Protein AF-W4LZH6-F1 (afdb_monomer_lite)

Foldseek 3Di:
DLQPDFCPQQDPCNRPPRQHCHDPCNLVSQEPDADPFHRVAGCADALCLPRHVVLCLLVVHPPDDDGRPPPPDDRDDPVSSVVVSVCRNNGVDDD

Organism: NCBI:txid1429439

Secondary structure (DSSP, 8-state):
-TTSSS-GGG-STT-GGG---SSGGGTTTTBTPBPSS-TTSBSB-TT-GGG-HHHHHHHT-TT-SS-PSSTTSPPPPHHHHHHHHHHHHTTT---

pLDDT: mean 86.5, std 11.58, range [51.56, 97.94]

Structure (mmCIF, N/CA/C/O backbone):
data_AF-W4LZH6-F1
#
_entry.id   AF-W4LZH6-F1
#
loop_
_atom_site.group_PDB
_atom_site.id
_atom_site.type_symbol
_atom_site.label_atom_id
_atom_site.label_alt_id
_atom_site.label_comp_id
_atom_site.label_asym_id
_atom_site.label_entity_id
_atom_site.label_seq_id
_atom_site.pdbx_PDB_ins_code
_atom_site.Cartn_x
_atom_site.Cartn_y
_atom_site.Cartn_z
_atom_site.occupancy
_atom_site.B_iso_or_equiv
_atom_site.auth_seq_id
_atom_site.auth_comp_id
_atom_site.auth_asym_id
_atom_site.auth_atom_id
_atom_site.pdbx_PDB_model_num
ATOM 1 N N . MET A 1 1 ? -8.936 4.471 -10.429 1.00 51.56 1 MET A N 1
ATOM 2 C CA . MET A 1 1 ? -7.691 4.072 -9.746 1.00 51.56 1 MET A CA 1
ATOM 3 C C . MET A 1 1 ? -7.997 4.019 -8.247 1.00 51.56 1 MET A C 1
ATOM 5 O O . MET A 1 1 ? -8.278 5.052 -7.660 1.00 51.56 1 MET A O 1
ATOM 9 N N . ILE A 1 2 ? -8.096 2.820 -7.662 1.00 60.12 2 ILE A N 1
ATOM 10 C CA . ILE A 1 2 ? -8.629 2.577 -6.298 1.00 60.12 2 ILE A CA 1
ATOM 11 C C . ILE A 1 2 ? -7.743 3.179 -5.178 1.00 60.12 2 ILE A C 1
ATOM 13 O O . ILE A 1 2 ? -8.192 3.331 -4.046 1.00 60.12 2 ILE A O 1
ATOM 17 N N . PHE A 1 3 ? -6.503 3.578 -5.487 1.00 61.28 3 PHE A N 1
ATOM 18 C CA . PHE A 1 3 ? -5.466 3.840 -4.480 1.00 61.28 3 PHE A CA 1
ATOM 19 C C . PHE A 1 3 ? -5.099 5.317 -4.228 1.00 61.28 3 PHE A C 1
ATOM 21 O O . PHE A 1 3 ? -4.267 5.581 -3.362 1.00 61.28 3 PHE A O 1
ATOM 28 N N . VAL A 1 4 ? -5.693 6.288 -4.932 1.00 52.66 4 VAL A N 1
ATOM 29 C CA . VAL A 1 4 ? -5.056 7.621 -5.068 1.00 52.66 4 VAL A CA 1
ATOM 30 C C . VAL A 1 4 ? -5.439 8.645 -3.989 1.00 52.66 4 VAL A C 1
ATOM 32 O O . VAL A 1 4 ? -4.645 9.534 -3.698 1.00 52.66 4 VAL A O 1
ATOM 35 N N . ASP A 1 5 ? -6.576 8.514 -3.304 1.00 56.06 5 ASP A N 1
ATOM 36 C CA . ASP A 1 5 ? -7.076 9.650 -2.503 1.00 56.06 5 ASP A CA 1
ATOM 37 C C . ASP A 1 5 ? -6.642 9.669 -1.023 1.00 56.06 5 ASP A C 1
ATOM 39 O O . ASP A 1 5 ? -6.861 10.663 -0.330 1.00 56.06 5 ASP A O 1
ATOM 43 N N . PHE A 1 6 ? -5.970 8.623 -0.519 1.00 60.41 6 PHE A N 1
ATOM 44 C CA . PHE A 1 6 ? -5.639 8.506 0.918 1.00 60.41 6 PHE A CA 1
ATOM 45 C C . PHE A 1 6 ? -4.160 8.206 1.224 1.00 60.41 6 PHE A C 1
ATOM 47 O O . PHE A 1 6 ? -3.776 8.134 2.392 1.00 60.41 6 PHE A O 1
ATOM 54 N N . CYS A 1 7 ? -3.313 8.042 0.200 1.00 66.56 7 CYS A N 1
ATOM 55 C CA . CYS A 1 7 ? -1.930 7.561 0.333 1.00 66.56 7 CYS A CA 1
ATOM 56 C C . CYS A 1 7 ? -0.867 8.610 -0.042 1.00 66.56 7 CYS A C 1
ATOM 58 O O . CYS A 1 7 ? 0.015 8.364 -0.859 1.00 66.56 7 CYS A O 1
ATOM 60 N N . THR A 1 8 ? -0.872 9.769 0.621 1.00 68.94 8 THR A N 1
ATOM 61 C CA . THR A 1 8 ? 0.126 10.837 0.378 1.00 68.94 8 THR A CA 1
ATOM 62 C C . THR A 1 8 ? 1.546 10.496 0.845 1.00 68.94 8 THR A C 1
ATOM 64 O O . THR A 1 8 ? 2.494 11.187 0.494 1.00 68.94 8 THR A O 1
ATOM 67 N N . CYS A 1 9 ? 1.733 9.436 1.641 1.00 80.12 9 CYS A N 1
ATOM 68 C CA . CYS A 1 9 ? 3.069 8.958 2.018 1.00 80.12 9 CYS A CA 1
ATOM 69 C C . CYS A 1 9 ? 3.744 8.137 0.914 1.00 80.12 9 CYS A C 1
ATOM 71 O O . CYS A 1 9 ? 4.963 7.998 0.936 1.00 80.12 9 CYS A O 1
ATOM 73 N N . HIS A 1 10 ? 2.969 7.593 -0.024 1.00 83.62 10 HIS A N 1
ATOM 74 C CA . HIS A 1 10 ? 3.446 6.734 -1.105 1.00 83.62 10 HIS A CA 1
ATOM 75 C C . HIS A 1 10 ? 3.517 7.488 -2.440 1.00 83.62 10 HIS A C 1
ATOM 77 O O . HIS A 1 10 ? 3.233 6.926 -3.491 1.00 83.62 10 HIS A O 1
ATOM 83 N N . SER A 1 11 ? 3.883 8.771 -2.389 1.00 78.19 11 SER A N 1
ATOM 84 C CA . SER A 1 11 ? 4.038 9.635 -3.562 1.00 78.19 11 SER A CA 1
ATOM 85 C C . SER A 1 11 ? 5.507 9.948 -3.844 1.00 78.19 11 SER A C 1
ATOM 87 O O . SER A 1 11 ? 6.242 10.349 -2.933 1.00 78.19 11 SER A O 1
ATOM 89 N N . GLY A 1 12 ? 5.921 9.841 -5.108 1.00 73.62 12 GLY A N 1
ATOM 90 C CA . GLY A 1 12 ? 7.263 10.214 -5.563 1.00 73.62 12 GLY A CA 1
ATOM 91 C C . GLY A 1 12 ? 8.420 9.311 -5.080 1.00 73.62 12 GLY A C 1
ATOM 92 O O . GLY A 1 12 ? 8.226 8.329 -4.368 1.00 73.62 12 GLY A O 1
ATOM 93 N N . PRO A 1 13 ? 9.677 9.635 -5.446 1.00 70.75 13 PRO A N 1
ATOM 94 C CA . PRO A 1 13 ? 10.835 8.738 -5.300 1.00 70.75 13 PRO A CA 1
ATOM 95 C C . PRO A 1 13 ? 11.286 8.477 -3.854 1.00 70.75 13 PRO A C 1
ATOM 97 O O . PRO A 1 13 ? 12.144 7.631 -3.621 1.00 70.75 13 PRO A O 1
ATOM 100 N N . SER A 1 14 ? 10.746 9.207 -2.877 1.00 76.38 14 SER A N 1
ATOM 101 C CA . SER A 1 14 ? 11.022 9.001 -1.448 1.00 76.38 14 SER A CA 1
ATOM 102 C C . SER A 1 14 ? 9.945 8.171 -0.747 1.00 76.38 14 SER A C 1
ATOM 104 O O . SER A 1 14 ? 9.937 8.105 0.483 1.00 76.38 14 SER A O 1
ATOM 106 N N . ALA A 1 15 ? 9.039 7.556 -1.510 1.00 81.56 15 ALA A N 1
ATOM 107 C CA . ALA A 1 15 ? 8.009 6.697 -0.963 1.00 81.56 15 ALA A CA 1
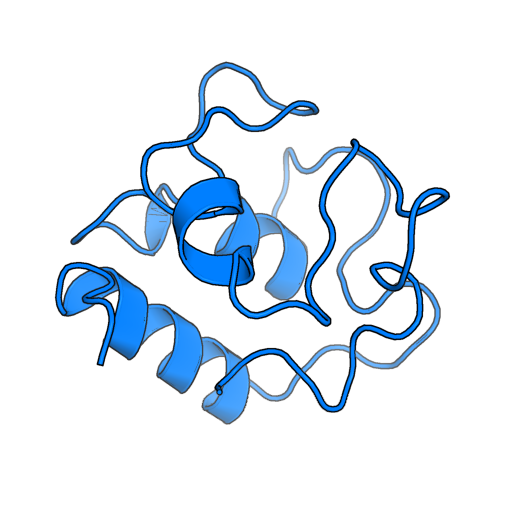ATOM 108 C C . ALA A 1 15 ? 8.622 5.521 -0.170 1.00 81.56 15 ALA A C 1
ATOM 110 O O . ALA A 1 15 ? 9.612 4.915 -0.602 1.00 81.56 15 ALA A O 1
ATOM 111 N N . PRO A 1 16 ? 8.055 5.184 1.001 1.00 78.25 16 PRO A N 1
ATOM 112 C CA . PRO A 1 16 ? 8.568 4.111 1.833 1.00 78.25 16 PRO A CA 1
ATOM 113 C C . PRO A 1 16 ? 8.483 2.764 1.113 1.00 78.25 16 PRO A C 1
ATOM 115 O O . PRO A 1 16 ? 7.571 2.515 0.325 1.00 78.25 16 PRO A O 1
ATOM 118 N N . GLU A 1 17 ? 9.450 1.891 1.408 1.00 81.94 17 GLU A N 1
ATOM 119 C CA . GLU A 1 17 ? 9.562 0.538 0.834 1.00 81.94 17 GLU A CA 1
ATOM 120 C C . GLU A 1 17 ? 9.649 0.508 -0.705 1.00 81.94 17 GLU A C 1
ATOM 122 O O . GLU A 1 17 ? 9.375 -0.514 -1.340 1.00 81.94 17 GLU A O 1
ATOM 127 N N . GLY A 1 18 ? 10.003 1.647 -1.313 1.00 72.12 18 GLY A N 1
ATOM 128 C CA . GLY A 1 18 ? 10.031 1.818 -2.761 1.00 72.12 18 GLY A CA 1
ATOM 129 C C . GLY A 1 18 ? 8.661 1.659 -3.418 1.00 72.12 18 GLY A C 1
ATOM 130 O O . GLY A 1 18 ? 8.618 1.392 -4.608 1.00 72.12 18 GLY A O 1
ATOM 131 N N . LEU A 1 19 ? 7.555 1.766 -2.673 1.00 77.12 19 LEU A N 1
ATOM 132 C CA . LEU A 1 19 ? 6.206 1.603 -3.211 1.00 77.12 19 LEU A CA 1
ATOM 133 C C . LEU A 1 19 ? 5.600 2.968 -3.527 1.00 77.12 19 LEU A C 1
ATOM 135 O O . LEU A 1 19 ? 5.198 3.689 -2.613 1.00 77.12 19 LEU A O 1
ATOM 139 N N . ILE A 1 20 ? 5.531 3.289 -4.815 1.00 78.75 20 ILE A N 1
ATOM 140 C CA . ILE A 1 20 ? 4.988 4.541 -5.333 1.00 78.75 20 ILE A CA 1
ATOM 141 C C . ILE A 1 20 ? 3.587 4.258 -5.891 1.00 78.75 20 ILE A C 1
ATOM 143 O O . ILE A 1 20 ? 3.445 3.458 -6.809 1.00 78.75 20 ILE A O 1
ATOM 147 N N . LEU A 1 21 ? 2.560 4.888 -5.319 1.00 76.12 21 LEU A N 1
ATOM 148 C CA . LEU A 1 21 ? 1.140 4.638 -5.616 1.00 76.12 21 LEU A CA 1
ATOM 149 C C . LEU A 1 21 ? 0.467 5.784 -6.396 1.00 76.12 21 LEU A C 1
ATOM 151 O O . LEU A 1 21 ? -0.748 5.771 -6.585 1.00 76.12 21 LEU A O 1
ATOM 155 N N . ASP A 1 22 ? 1.239 6.789 -6.817 1.00 71.12 22 ASP A N 1
ATOM 156 C CA . ASP A 1 22 ? 0.778 7.965 -7.568 1.00 71.12 22 ASP A CA 1
ATOM 157 C C . ASP A 1 22 ? 1.246 7.968 -9.033 1.00 71.12 22 ASP A C 1
ATOM 159 O O . ASP A 1 22 ? 1.304 9.017 -9.674 1.00 71.12 22 ASP A O 1
ATOM 163 N N . THR A 1 23 ? 1.589 6.795 -9.574 1.00 68.81 23 THR A N 1
ATOM 164 C CA . THR A 1 23 ? 2.082 6.644 -10.952 1.00 68.81 23 THR A CA 1
ATOM 165 C C . THR A 1 23 ? 1.282 5.613 -11.736 1.00 68.81 23 THR A C 1
ATOM 167 O O . THR A 1 23 ? 0.658 4.725 -11.153 1.00 68.81 23 THR A O 1
ATOM 170 N N . ASP A 1 24 ? 1.369 5.668 -13.065 1.00 69.62 24 ASP A N 1
ATOM 171 C CA . ASP A 1 24 ? 0.770 4.662 -13.953 1.00 69.62 24 ASP A CA 1
ATOM 172 C C . ASP A 1 24 ? 1.359 3.254 -13.726 1.00 69.62 24 ASP A C 1
ATOM 174 O O . ASP A 1 24 ? 0.699 2.261 -13.998 1.00 69.62 24 ASP A O 1
ATOM 178 N N . ALA A 1 25 ? 2.562 3.152 -13.147 1.00 73.81 25 ALA A N 1
ATOM 179 C CA . ALA A 1 25 ? 3.219 1.882 -12.823 1.00 73.81 25 ALA A CA 1
ATOM 180 C C . ALA A 1 25 ? 2.763 1.268 -11.484 1.00 73.81 25 ALA A C 1
ATOM 182 O O . ALA A 1 25 ? 3.312 0.260 -11.048 1.00 73.81 25 ALA A O 1
ATOM 183 N N . THR A 1 26 ? 1.778 1.863 -10.800 1.00 79.38 26 THR A N 1
ATOM 184 C CA . THR A 1 26 ? 1.317 1.402 -9.477 1.00 79.38 26 THR A CA 1
ATOM 185 C C . THR A 1 26 ? 0.899 -0.071 -9.483 1.00 79.38 26 THR A C 1
ATOM 187 O O . THR A 1 26 ? 1.153 -0.777 -8.508 1.00 79.38 26 THR A O 1
ATOM 190 N N . HIS A 1 27 ? 0.275 -0.534 -10.570 1.00 84.69 27 HIS A N 1
ATOM 191 C CA . HIS A 1 27 ? -0.146 -1.927 -10.721 1.00 84.69 27 HIS A CA 1
ATOM 192 C C . HIS A 1 27 ? 1.052 -2.886 -10.687 1.00 84.69 27 HIS A C 1
ATOM 194 O O . HIS A 1 27 ? 1.119 -3.722 -9.784 1.00 84.69 27 HIS A O 1
ATOM 200 N N . ASP A 1 28 ? 2.041 -2.670 -11.559 1.00 86.38 28 ASP A N 1
ATOM 201 C CA . ASP A 1 28 ? 3.270 -3.474 -11.644 1.00 86.38 28 ASP A CA 1
ATOM 202 C C . ASP A 1 28 ? 4.065 -3.492 -10.328 1.00 86.38 28 ASP A C 1
ATOM 204 O O . ASP A 1 28 ? 4.787 -4.439 -10.042 1.00 86.38 28 ASP A O 1
ATOM 208 N N . MET A 1 29 ? 3.955 -2.446 -9.502 1.00 86.56 29 MET A N 1
ATOM 209 C CA . MET A 1 29 ? 4.627 -2.393 -8.197 1.00 86.56 29 MET A CA 1
ATOM 210 C C . MET A 1 29 ? 3.869 -3.117 -7.077 1.00 86.56 29 MET A C 1
ATOM 212 O O . MET A 1 29 ? 4.416 -3.295 -5.981 1.00 86.56 29 MET A O 1
ATOM 216 N N . LEU A 1 30 ? 2.604 -3.469 -7.301 1.00 89.25 30 LEU A N 1
ATOM 217 C CA . LEU A 1 30 ? 1.720 -4.076 -6.310 1.00 89.25 30 LEU A CA 1
ATOM 218 C C . LEU A 1 30 ? 1.463 -5.552 -6.589 1.00 89.25 30 LEU A C 1
ATOM 220 O O . LEU A 1 30 ? 1.502 -6.357 -5.659 1.00 89.25 30 LEU A O 1
ATOM 224 N N . VAL A 1 31 ? 1.134 -5.889 -7.830 1.00 92.94 31 VAL A 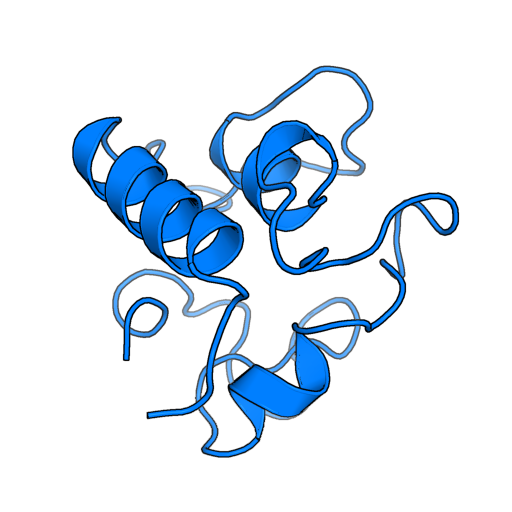N 1
ATOM 225 C CA . VAL A 1 31 ? 0.592 -7.198 -8.186 1.00 92.94 31 VAL A CA 1
ATOM 226 C C . VAL A 1 31 ? 1.718 -8.189 -8.435 1.00 92.94 31 VAL A C 1
ATOM 228 O O . VAL A 1 31 ? 2.657 -7.885 -9.157 1.00 92.94 31 VAL A O 1
ATOM 231 N N . ASP A 1 32 ? 1.641 -9.359 -7.795 1.00 94.88 32 ASP A N 1
ATOM 232 C CA . ASP A 1 32 ? 2.668 -10.414 -7.844 1.00 94.88 32 ASP A CA 1
ATOM 233 C C . ASP A 1 32 ? 4.065 -10.004 -7.337 1.00 94.88 32 ASP A C 1
ATOM 235 O O . ASP A 1 32 ? 5.023 -10.777 -7.409 1.00 94.88 32 ASP A O 1
ATOM 239 N N . GLU A 1 33 ? 4.178 -8.831 -6.712 1.00 94.12 33 GLU A N 1
ATOM 240 C CA . GLU A 1 33 ? 5.428 -8.334 -6.150 1.00 94.12 33 GLU A CA 1
ATOM 241 C C . GLU A 1 33 ? 5.588 -8.711 -4.668 1.00 94.12 33 GLU A C 1
ATOM 243 O O . GLU A 1 33 ? 4.662 -8.520 -3.866 1.00 94.12 33 GLU A O 1
ATOM 248 N N . PRO A 1 34 ? 6.771 -9.186 -4.234 1.00 95.31 34 PRO A N 1
ATOM 249 C CA . PRO A 1 34 ? 7.033 -9.471 -2.829 1.00 95.31 34 PRO A CA 1
ATOM 250 C C . PRO A 1 34 ? 6.870 -8.240 -1.926 1.00 95.31 34 PRO A C 1
ATOM 252 O O . PRO A 1 34 ? 7.283 -7.116 -2.242 1.00 95.31 34 PRO A O 1
ATOM 255 N N . SER A 1 35 ? 6.327 -8.448 -0.727 1.00 94.06 35 SER A N 1
ATOM 256 C CA . SER A 1 35 ? 6.390 -7.429 0.319 1.00 94.06 35 SER A CA 1
ATOM 257 C C . SER A 1 35 ? 7.835 -7.244 0.786 1.00 94.06 35 SER A C 1
ATOM 259 O O . SER A 1 35 ? 8.517 -8.201 1.152 1.00 94.06 35 SER A O 1
ATOM 261 N N . ALA A 1 36 ? 8.291 -5.990 0.844 1.00 92.38 36 ALA A N 1
ATOM 262 C CA . ALA A 1 36 ? 9.607 -5.655 1.393 1.00 92.38 36 ALA A CA 1
ATOM 263 C C . ALA A 1 36 ? 9.693 -5.914 2.910 1.00 92.38 36 ALA A C 1
ATOM 265 O O . ALA A 1 36 ? 10.777 -6.093 3.457 1.00 92.38 36 ALA A O 1
ATOM 266 N N . GLN A 1 37 ? 8.543 -5.935 3.591 1.00 93.31 37 GLN A N 1
ATOM 267 C CA . GLN A 1 37 ? 8.463 -6.033 5.046 1.00 93.31 37 GLN A CA 1
ATOM 268 C C . GLN A 1 37 ? 8.227 -7.462 5.536 1.00 93.31 37 GLN A C 1
ATOM 270 O O . GLN A 1 37 ? 8.763 -7.857 6.569 1.00 93.31 37 GLN A O 1
ATOM 275 N N . VAL A 1 38 ? 7.425 -8.235 4.802 1.00 94.44 38 VAL A N 1
ATOM 276 C CA . VAL A 1 38 ? 7.114 -9.634 5.113 1.00 94.44 38 VAL A CA 1
ATOM 277 C C . VAL A 1 38 ? 7.300 -10.442 3.836 1.00 94.44 38 VAL A C 1
ATOM 279 O O . VAL A 1 38 ? 6.357 -10.667 3.090 1.00 94.44 38 VAL A O 1
ATOM 282 N N . THR A 1 39 ? 8.531 -10.882 3.581 1.00 91.56 39 THR A N 1
ATOM 283 C CA . THR A 1 39 ? 8.945 -11.505 2.307 1.00 91.56 39 THR A CA 1
ATOM 284 C C . THR A 1 39 ? 8.241 -12.824 1.974 1.00 91.56 39 THR A C 1
ATOM 286 O O . THR A 1 39 ? 8.361 -13.314 0.856 1.00 91.56 39 THR A O 1
ATOM 289 N N . MET A 1 40 ? 7.509 -13.399 2.931 1.00 94.25 40 MET A N 1
ATOM 290 C CA . MET A 1 40 ? 6.667 -14.585 2.741 1.00 94.25 40 MET A CA 1
ATOM 291 C C . MET A 1 40 ? 5.301 -14.268 2.110 1.00 94.25 40 MET A C 1
ATOM 293 O O . MET A 1 40 ? 4.569 -15.199 1.788 1.00 94.25 40 MET A O 1
ATOM 297 N N . LEU A 1 41 ? 4.944 -12.988 1.972 1.00 96.12 41 LEU A N 1
ATOM 298 C CA . LEU A 1 41 ? 3.683 -12.523 1.396 1.00 96.12 41 LEU A CA 1
ATOM 299 C C . LEU A 1 41 ? 3.945 -11.640 0.174 1.00 96.12 41 LEU A C 1
ATOM 301 O O . LEU A 1 41 ? 4.921 -10.883 0.126 1.00 96.12 41 LEU A O 1
ATOM 305 N N . LEU A 1 42 ? 3.018 -11.681 -0.779 1.00 96.81 42 LEU A N 1
ATOM 306 C CA . LEU A 1 42 ? 2.952 -10.706 -1.863 1.00 96.81 42 LEU A CA 1
ATOM 307 C C . LEU A 1 42 ? 2.266 -9.427 -1.370 1.00 96.81 42 LEU A C 1
ATOM 309 O O . LEU A 1 42 ? 1.433 -9.456 -0.458 1.00 96.81 42 LEU A O 1
ATOM 313 N N . ARG A 1 43 ? 2.616 -8.284 -1.965 1.00 94.88 43 ARG A N 1
ATOM 314 C CA . ARG A 1 43 ? 1.924 -7.005 -1.735 1.00 94.88 43 ARG A CA 1
ATOM 315 C C . ARG A 1 43 ? 0.449 -7.162 -2.107 1.00 94.88 43 ARG A C 1
ATOM 317 O O . ARG A 1 43 ? -0.417 -6.903 -1.268 1.00 94.88 43 ARG A O 1
ATOM 324 N N . VAL A 1 44 ? 0.199 -7.670 -3.312 1.00 95.44 44 VAL A N 1
ATOM 325 C CA . VAL A 1 44 ? -1.089 -8.168 -3.795 1.00 95.44 44 VAL A CA 1
ATOM 326 C C . VAL A 1 44 ? -0.872 -9.547 -4.419 1.00 95.44 44 VAL A C 1
ATOM 328 O O . VAL A 1 44 ? -0.108 -9.681 -5.369 1.00 95.44 44 VAL A O 1
ATOM 331 N N . GLU A 1 45 ? -1.550 -10.558 -3.880 1.00 97.25 45 GLU A N 1
ATOM 332 C CA . GLU A 1 45 ? -1.667 -11.896 -4.464 1.00 97.25 45 GLU A CA 1
ATOM 333 C C . GLU A 1 45 ? -2.984 -11.970 -5.258 1.00 97.25 45 GLU A C 1
ATOM 335 O O . GLU A 1 45 ? -4.058 -11.963 -4.643 1.00 97.25 45 GLU A O 1
ATOM 340 N N . PRO A 1 46 ? -2.944 -12.018 -6.604 1.00 96.31 46 PRO A N 1
ATOM 341 C CA . PRO A 1 46 ? -4.139 -12.131 -7.436 1.00 96.31 46 PRO A CA 1
ATOM 342 C C . PRO A 1 46 ? -5.040 -13.289 -7.010 1.00 96.31 46 PRO A C 1
ATOM 344 O O . PRO A 1 46 ? -4.594 -14.422 -6.845 1.00 96.31 46 PRO A O 1
ATOM 347 N N . GLY A 1 47 ? -6.330 -13.009 -6.844 1.00 97.38 47 GLY A N 1
ATOM 348 C CA . GLY A 1 47 ? -7.323 -14.010 -6.461 1.00 97.38 47 GLY A CA 1
ATOM 349 C C . GLY A 1 47 ? -7.307 -14.396 -4.978 1.00 97.38 47 GLY A C 1
ATOM 350 O O . GLY A 1 47 ? -8.108 -15.241 -4.580 1.00 97.38 47 GLY A O 1
ATOM 351 N N . ASN A 1 48 ? -6.425 -13.807 -4.159 1.00 97.94 48 ASN A N 1
ATOM 352 C CA . ASN A 1 48 ? -6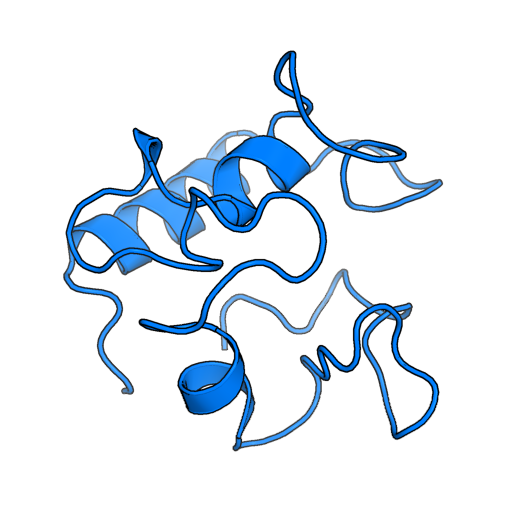.301 -14.131 -2.739 1.00 97.94 48 ASN A CA 1
ATOM 353 C C . ASN A 1 48 ? -6.089 -12.874 -1.879 1.00 97.94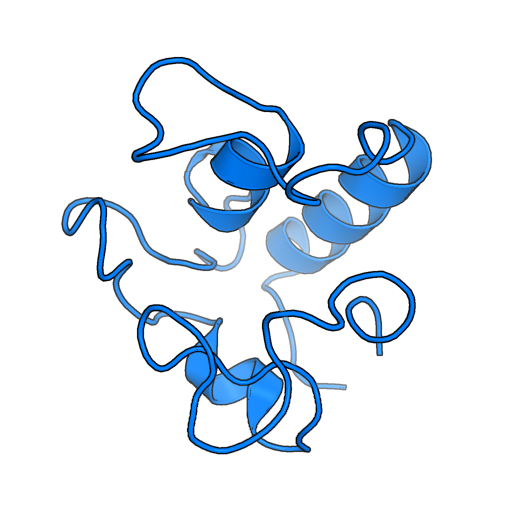 48 ASN A C 1
ATOM 355 O O . ASN A 1 48 ? -4.990 -12.574 -1.393 1.00 97.94 48 ASN A O 1
ATOM 359 N N . SER A 1 49 ? -7.174 -12.132 -1.647 1.00 97.19 49 SER A N 1
ATOM 360 C CA . SER A 1 49 ? -7.149 -10.943 -0.790 1.00 97.19 49 SER A CA 1
ATOM 361 C C . SER A 1 49 ? -6.692 -11.235 0.644 1.00 97.19 49 SER A C 1
ATOM 363 O O . SER A 1 49 ? -6.013 -10.407 1.250 1.00 97.19 49 SER A O 1
ATOM 365 N N . ASP A 1 50 ? -6.988 -12.418 1.189 1.00 97.50 50 ASP A N 1
ATOM 366 C CA . ASP A 1 50 ? -6.617 -12.766 2.564 1.00 97.50 50 ASP A CA 1
ATOM 367 C C . ASP A 1 50 ? -5.125 -13.003 2.772 1.00 97.50 50 ASP A C 1
ATOM 369 O O . ASP A 1 50 ? -4.645 -12.780 3.887 1.00 97.50 50 ASP A O 1
ATOM 373 N N . ASN A 1 51 ? -4.392 -13.411 1.736 1.00 97.31 51 ASN A N 1
ATOM 374 C CA . ASN A 1 51 ? -2.939 -13.576 1.801 1.00 97.31 51 ASN A CA 1
ATOM 375 C C . ASN A 1 51 ? -2.165 -12.371 1.230 1.00 97.31 51 ASN A C 1
ATOM 377 O O . ASN A 1 51 ? -0.938 -12.333 1.268 1.00 97.31 51 ASN A O 1
ATOM 381 N N . SER A 1 52 ? -2.878 -11.341 0.769 1.00 97.00 52 SER A N 1
ATOM 382 C CA . SER A 1 52 ? -2.284 -10.099 0.277 1.00 97.00 52 SER A CA 1
ATOM 383 C C . SER A 1 52 ? -1.878 -9.172 1.425 1.00 97.00 52 SER A C 1
ATOM 385 O O . SER A 1 52 ? -2.718 -8.717 2.209 1.00 97.00 52 SER A O 1
ATOM 387 N N . TYR A 1 53 ? -0.594 -8.814 1.501 1.00 96.81 53 TYR A N 1
ATOM 388 C CA . TYR A 1 53 ? -0.067 -7.975 2.583 1.00 96.81 53 TYR A CA 1
ATOM 389 C C . TYR A 1 53 ? -0.701 -6.576 2.621 1.00 96.81 53 TYR A C 1
ATOM 391 O O . TYR A 1 53 ? -0.849 -5.993 3.697 1.00 96.81 53 TYR A O 1
ATOM 399 N N . LEU A 1 54 ? -1.144 -6.046 1.476 1.00 94.25 54 LEU A N 1
ATOM 400 C CA . LEU A 1 54 ? -1.898 -4.794 1.414 1.00 94.25 54 LEU A CA 1
ATOM 401 C C . LEU A 1 54 ? -3.140 -4.829 2.319 1.00 94.25 54 LEU A C 1
ATOM 403 O O . LEU A 1 54 ? -3.341 -3.912 3.114 1.00 94.25 54 LEU A O 1
ATOM 407 N N . ILE A 1 55 ? -3.927 -5.906 2.273 1.00 96.38 55 ILE A N 1
ATOM 408 C CA . ILE A 1 55 ? -5.123 -6.059 3.114 1.00 96.38 55 ILE A CA 1
ATOM 409 C C . ILE A 1 55 ? -4.746 -6.133 4.590 1.00 96.38 55 ILE A C 1
ATOM 411 O O . ILE A 1 55 ? -5.394 -5.504 5.425 1.00 96.38 55 ILE A O 1
ATOM 415 N N . HIS A 1 56 ? -3.646 -6.814 4.922 1.00 97.19 56 HIS A N 1
ATOM 416 C CA . HIS A 1 56 ? -3.169 -6.893 6.305 1.00 97.19 56 HIS A CA 1
ATOM 417 C C . HIS A 1 56 ? -2.835 -5.502 6.846 1.00 97.19 56 HIS A C 1
ATOM 419 O O . HIS A 1 56 ? -3.194 -5.174 7.978 1.00 97.19 56 HIS A O 1
ATOM 425 N N . LYS A 1 57 ? -2.195 -4.659 6.024 1.00 95.00 57 LYS A N 1
ATOM 426 C CA . LYS A 1 57 ? -1.863 -3.272 6.369 1.00 95.00 57 LYS A CA 1
ATOM 427 C C . LYS A 1 57 ? -3.096 -2.392 6.525 1.00 95.00 57 LYS A C 1
ATOM 429 O O . LYS A 1 57 ? -3.083 -1.551 7.419 1.00 95.00 57 LYS A O 1
ATOM 434 N N . LEU A 1 58 ? -4.125 -2.569 5.697 1.00 93.88 58 LEU A N 1
ATOM 435 C CA . LEU A 1 58 ? -5.368 -1.795 5.779 1.00 93.88 58 LEU A CA 1
ATOM 436 C C . LEU A 1 58 ? -6.228 -2.196 6.987 1.00 93.88 58 LEU A C 1
ATOM 438 O O . LEU A 1 58 ? -6.795 -1.330 7.650 1.00 93.88 58 LEU A O 1
ATOM 442 N N . GLU A 1 59 ? -6.280 -3.487 7.316 1.00 96.00 59 GLU A N 1
ATOM 443 C CA . GLU A 1 59 ? -7.060 -4.020 8.444 1.00 96.00 59 GLU A CA 1
ATOM 444 C C . GLU A 1 59 ? -6.314 -3.947 9.788 1.00 96.00 59 GLU A C 1
ATOM 446 O O . GLU A 1 59 ? -6.926 -4.101 10.840 1.00 96.00 59 GLU A O 1
ATOM 451 N N . GLY A 1 60 ? -4.999 -3.699 9.777 1.00 95.38 60 GLY A N 1
ATOM 452 C CA . GLY A 1 60 ? -4.201 -3.636 11.003 1.00 95.38 60 GLY A CA 1
ATOM 453 C C . GLY A 1 60 ? -4.003 -5.004 11.664 1.00 95.38 60 GLY A C 1
ATOM 454 O O . GLY A 1 60 ? -3.976 -5.083 12.889 1.00 95.38 60 GLY A O 1
ATOM 455 N N . ARG A 1 61 ? -3.906 -6.078 10.866 1.00 96.12 61 ARG A N 1
ATOM 456 C CA . ARG A 1 61 ? -3.809 -7.461 11.366 1.00 96.12 61 ARG A CA 1
ATOM 457 C C . ARG A 1 61 ? -2.549 -7.696 12.202 1.00 96.12 61 ARG A C 1
ATOM 459 O O . ARG A 1 61 ? -1.519 -7.048 12.007 1.00 96.12 61 ARG A O 1
ATOM 466 N N . ASP A 1 62 ? -2.606 -8.708 13.063 1.00 92.75 62 ASP A N 1
ATOM 467 C CA . ASP A 1 62 ? -1.418 -9.232 13.734 1.00 92.75 62 ASP A CA 1
ATOM 468 C C . ASP A 1 62 ? -0.371 -9.685 12.703 1.00 92.75 62 ASP A C 1
ATOM 470 O O . ASP A 1 62 ? -0.696 -10.312 11.695 1.00 92.75 62 ASP A O 1
ATOM 474 N N . GLY A 1 63 ? 0.901 -9.367 12.956 1.00 89.56 63 GLY A N 1
ATOM 475 C CA . GLY A 1 63 ? 2.017 -9.742 12.079 1.00 89.56 63 GLY A CA 1
ATOM 476 C C . GLY A 1 63 ? 2.404 -8.704 11.019 1.00 89.56 63 GLY A C 1
ATOM 477 O O . GLY A 1 63 ? 3.408 -8.905 10.335 1.00 89.56 63 GLY A O 1
ATOM 478 N N . ILE A 1 64 ? 1.695 -7.573 10.907 1.00 95.81 64 ILE A N 1
ATOM 479 C CA . ILE A 1 64 ? 2.193 -6.452 10.098 1.00 95.81 64 ILE A CA 1
ATOM 480 C C . ILE A 1 64 ? 3.455 -5.841 10.708 1.00 95.81 64 ILE A C 1
ATOM 482 O O . ILE A 1 64 ? 3.609 -5.740 11.926 1.00 95.81 64 ILE A O 1
ATOM 486 N N . VAL A 1 65 ? 4.341 -5.346 9.849 1.00 94.62 65 VAL A N 1
ATOM 487 C CA . VAL A 1 65 ? 5.482 -4.534 10.276 1.00 94.62 65 VAL A CA 1
ATOM 488 C C . VAL A 1 65 ? 5.083 -3.059 10.278 1.00 94.62 65 VAL A C 1
ATOM 490 O O . VAL A 1 65 ? 4.507 -2.538 9.316 1.00 94.62 65 VAL A O 1
ATOM 493 N N . GLY A 1 66 ? 5.407 -2.358 11.365 1.00 91.44 66 GLY A N 1
ATOM 494 C CA . GLY A 1 66 ? 5.066 -0.949 11.551 1.00 91.44 66 GLY A CA 1
ATOM 495 C C . GLY A 1 66 ? 3.613 -0.753 11.990 1.00 91.44 66 GLY A C 1
ATOM 496 O O . GLY A 1 66 ? 3.123 -1.468 12.853 1.00 91.44 66 GLY A O 1
ATOM 497 N N . ALA A 1 67 ? 2.938 0.251 11.430 1.00 91.69 67 ALA A N 1
ATOM 498 C CA . ALA A 1 67 ? 1.563 0.606 11.797 1.00 91.69 67 ALA A CA 1
ATOM 499 C C . ALA A 1 67 ? 0.553 0.237 10.700 1.00 91.69 67 ALA A C 1
ATOM 501 O O . ALA A 1 67 ? 0.937 0.062 9.537 1.00 91.69 67 ALA A O 1
ATOM 502 N N . GLN A 1 68 ? -0.727 0.170 11.074 1.00 93.69 68 GLN A N 1
ATOM 503 C CA . GLN A 1 68 ? -1.861 0.113 10.148 1.00 93.69 68 GLN A CA 1
ATOM 504 C C . GLN A 1 68 ? -1.846 1.319 9.193 1.00 93.69 68 GLN A C 1
ATOM 506 O O . GLN A 1 68 ? -1.407 2.414 9.563 1.00 93.69 68 GLN A O 1
ATOM 511 N N . MET A 1 69 ? -2.305 1.103 7.962 1.00 91.00 69 MET A N 1
ATOM 512 C CA . MET A 1 69 ? -2.503 2.147 6.960 1.00 91.00 69 MET A CA 1
ATOM 513 C C . MET A 1 69 ? -3.981 2.574 6.893 1.00 91.00 69 MET A C 1
ATOM 515 O O . MET A 1 69 ? -4.855 1.715 7.006 1.00 91.00 69 MET A O 1
ATOM 519 N N . PRO A 1 70 ? -4.273 3.871 6.679 1.00 89.12 70 PRO A N 1
ATOM 520 C CA . PRO A 1 70 ? -3.319 4.961 6.463 1.00 89.12 70 PRO A CA 1
ATOM 521 C C . PRO A 1 70 ? -2.595 5.369 7.756 1.00 89.12 70 PRO A C 1
ATOM 523 O O . PRO A 1 70 ? -3.189 5.509 8.825 1.00 89.12 70 PRO A O 1
ATOM 526 N N . ARG A 1 71 ? -1.276 5.575 7.670 1.00 85.56 71 ARG A N 1
ATOM 527 C CA . ARG A 1 71 ? -0.461 5.894 8.847 1.00 85.56 71 ARG A CA 1
ATOM 528 C C . ARG A 1 71 ? -0.800 7.283 9.381 1.00 85.56 71 ARG A C 1
ATOM 530 O O . ARG A 1 71 ? -0.661 8.269 8.669 1.00 85.56 71 ARG A O 1
ATOM 537 N N . GLY A 1 72 ? -1.154 7.366 10.661 1.00 82.75 72 GLY A N 1
ATOM 538 C CA . GLY A 1 72 ? -1.453 8.645 11.317 1.00 82.75 72 GLY A CA 1
ATOM 539 C C . GLY A 1 72 ? -2.811 9.247 10.936 1.00 82.75 72 GLY A C 1
ATOM 540 O O . GLY A 1 72 ? -3.112 10.354 11.375 1.00 82.75 72 GLY A O 1
ATOM 541 N N . GLY A 1 73 ? -3.622 8.523 10.157 1.00 82.56 73 GLY A N 1
ATOM 542 C CA . GLY A 1 73 ? -5.017 8.844 9.868 1.00 82.56 73 GLY A CA 1
ATOM 543 C C . GLY A 1 73 ? -5.978 7.832 10.504 1.00 82.56 73 GLY A C 1
ATOM 544 O O . GLY A 1 73 ? -5.534 6.849 11.103 1.00 82.56 73 GLY A O 1
ATOM 545 N N . PRO A 1 74 ? -7.299 8.061 10.402 1.00 86.94 74 PRO A N 1
ATOM 546 C CA . PRO A 1 74 ? -8.280 7.048 10.771 1.00 86.94 74 PRO A CA 1
ATOM 547 C C . PRO A 1 74 ? -8.164 5.821 9.846 1.00 86.94 74 PRO A C 1
ATOM 549 O O . PRO A 1 74 ? -7.813 5.985 8.674 1.00 86.94 74 PRO A O 1
ATOM 552 N N . PRO A 1 75 ? -8.495 4.610 10.328 1.00 90.31 75 PRO A N 1
ATOM 553 C CA . PRO A 1 75 ? -8.655 3.440 9.468 1.00 90.31 75 PRO A CA 1
ATOM 554 C C . PRO A 1 75 ? -9.612 3.712 8.304 1.00 90.31 75 PRO A C 1
ATOM 556 O O . PRO A 1 75 ? -10.568 4.481 8.450 1.00 90.31 75 PRO A O 1
ATOM 559 N N . LEU A 1 76 ? -9.382 3.053 7.164 1.00 90.19 76 LEU A N 1
ATOM 560 C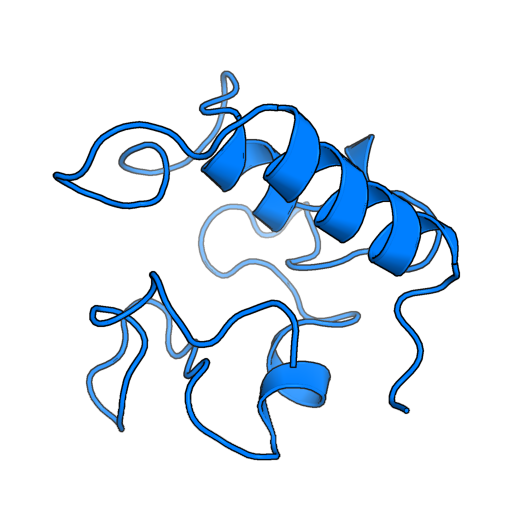 CA . LEU A 1 76 ? -10.342 3.084 6.060 1.00 90.19 76 LEU A CA 1
ATOM 561 C C . LEU A 1 76 ? -11.670 2.447 6.484 1.00 90.19 76 LEU A C 1
ATOM 563 O O . LEU A 1 76 ? -11.716 1.607 7.387 1.00 90.19 76 LEU A O 1
ATOM 567 N N . SER A 1 77 ? -12.758 2.836 5.819 1.00 91.62 77 SER A N 1
ATOM 568 C CA . SER A 1 77 ? -14.043 2.180 6.037 1.00 91.62 77 SER A CA 1
ATOM 569 C C . SER A 1 77 ? -13.985 0.725 5.570 1.00 91.62 77 SER A C 1
ATOM 571 O O . SER A 1 77 ? -13.242 0.369 4.651 1.00 91.62 77 SER A O 1
ATOM 573 N N . GLN A 1 78 ? -14.818 -0.122 6.173 1.00 93.50 78 GLN A N 1
ATOM 574 C CA . GLN A 1 78 ? -14.911 -1.521 5.760 1.00 93.50 78 GLN A CA 1
ATOM 575 C C . GLN A 1 78 ? -15.367 -1.667 4.301 1.00 93.50 78 GLN A C 1
ATOM 577 O O . GLN A 1 78 ? -14.970 -2.619 3.637 1.00 93.50 78 GLN A O 1
ATOM 582 N N . GLU A 1 79 ? -16.169 -0.724 3.803 1.00 92.06 79 GLU A N 1
ATOM 583 C CA . GLU A 1 79 ? -16.606 -0.665 2.404 1.00 92.06 79 GLU A CA 1
ATOM 584 C C . GLU A 1 79 ? -15.413 -0.467 1.464 1.00 92.06 79 GLU A C 1
ATOM 586 O O . GLU A 1 79 ? -15.201 -1.281 0.573 1.00 92.06 79 GLU A O 1
ATOM 591 N N . MET A 1 80 ? -14.545 0.510 1.744 1.00 90.38 80 MET A N 1
ATOM 592 C CA . MET A 1 80 ? -13.343 0.738 0.937 1.00 90.38 80 MET A CA 1
ATOM 593 C C . MET A 1 80 ? -12.390 -0.459 0.967 1.00 90.38 80 MET A C 1
ATOM 595 O O . MET A 1 80 ? -11.825 -0.830 -0.058 1.00 90.38 80 MET A O 1
ATOM 599 N N . ILE A 1 81 ? -12.207 -1.085 2.135 1.00 92.88 81 ILE A N 1
ATOM 600 C CA . ILE A 1 81 ? -11.390 -2.302 2.238 1.00 92.88 81 ILE A CA 1
ATOM 601 C C . ILE A 1 81 ? -12.033 -3.427 1.419 1.00 92.88 81 ILE A C 1
ATOM 603 O O . ILE A 1 81 ? -11.328 -4.129 0.701 1.00 92.88 81 ILE A O 1
ATOM 607 N N . SER A 1 82 ? -13.359 -3.579 1.473 1.00 93.62 82 SER A N 1
ATOM 608 C CA . SER A 1 82 ? -14.091 -4.571 0.681 1.00 93.62 82 SER A CA 1
ATOM 609 C C . SER A 1 82 ? -13.924 -4.356 -0.823 1.00 93.62 82 SER A C 1
ATOM 611 O O . SER A 1 82 ? -13.767 -5.336 -1.544 1.00 93.62 82 SER A O 1
ATOM 613 N N . ASP A 1 83 ? -13.901 -3.111 -1.297 1.00 91.62 83 ASP A N 1
ATOM 614 C CA . ASP A 1 83 ? -13.665 -2.802 -2.712 1.00 91.62 83 ASP A CA 1
ATOM 615 C C . ASP A 1 83 ? -12.253 -3.209 -3.153 1.00 91.62 83 ASP A C 1
ATOM 617 O O . ASP A 1 83 ? -12.080 -3.822 -4.209 1.00 91.62 83 ASP A O 1
ATOM 621 N N . VAL A 1 84 ? -11.238 -2.944 -2.319 1.00 91.75 84 VAL A N 1
ATOM 622 C CA . VAL A 1 84 ? -9.863 -3.408 -2.577 1.00 91.75 84 VAL A CA 1
ATOM 623 C C . VAL A 1 84 ? -9.818 -4.934 -2.611 1.00 91.75 84 VAL A C 1
ATOM 625 O O . VAL A 1 84 ? -9.235 -5.505 -3.529 1.00 91.75 84 VAL A O 1
ATOM 628 N N . ARG A 1 85 ? -10.454 -5.609 -1.646 1.00 95.50 85 ARG A N 1
ATOM 629 C CA . ARG A 1 85 ? -10.518 -7.077 -1.607 1.00 95.50 85 ARG A CA 1
ATOM 630 C C . ARG A 1 85 ? -11.183 -7.642 -2.858 1.00 95.50 85 ARG A C 1
ATOM 632 O O . ARG A 1 85 ? -10.620 -8.537 -3.473 1.00 95.50 85 ARG A O 1
ATOM 639 N N . ALA A 1 86 ? -12.316 -7.077 -3.273 1.00 94.25 86 ALA A N 1
ATOM 640 C CA . ALA A 1 86 ? -13.037 -7.506 -4.466 1.00 94.25 86 ALA A CA 1
ATOM 641 C C . ALA A 1 86 ? -12.197 -7.343 -5.741 1.00 94.25 86 ALA A C 1
ATOM 643 O O . ALA A 1 86 ? -12.218 -8.222 -6.599 1.00 94.25 86 ALA A O 1
ATOM 644 N N . TRP A 1 87 ? -11.425 -6.258 -5.856 1.00 93.00 87 TRP A N 1
ATOM 645 C CA . TRP A 1 87 ? -10.478 -6.089 -6.959 1.00 93.00 87 TRP A CA 1
ATOM 646 C C . TRP A 1 87 ? -9.376 -7.160 -6.945 1.00 93.00 87 TRP A C 1
ATOM 648 O O . TRP A 1 87 ? -9.108 -7.760 -7.986 1.00 93.00 87 TRP A O 1
ATOM 658 N N . ILE A 1 88 ? -8.782 -7.456 -5.782 1.00 95.00 88 ILE A N 1
ATOM 659 C CA . ILE A 1 88 ? -7.767 -8.514 -5.659 1.00 95.00 88 ILE A CA 1
ATOM 660 C C . ILE A 1 88 ? -8.358 -9.877 -6.030 1.00 95.00 88 ILE A C 1
ATOM 662 O O . ILE A 1 88 ? -7.788 -10.593 -6.853 1.00 95.00 88 ILE A O 1
ATOM 666 N N . ASP A 1 89 ? -9.519 -10.216 -5.469 1.00 96.31 89 ASP A N 1
ATOM 667 C CA . ASP A 1 89 ? -10.205 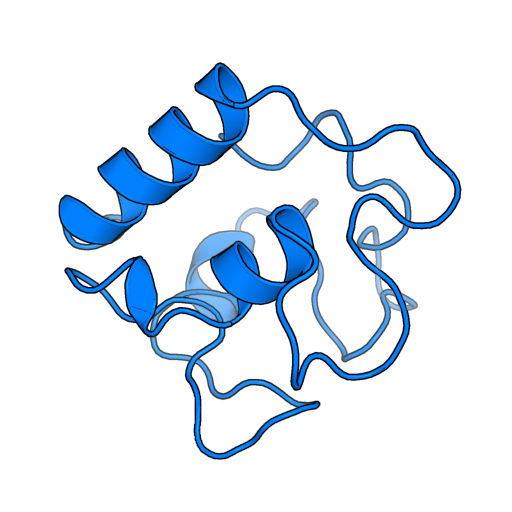-11.491 -5.695 1.00 96.31 89 ASP A CA 1
ATOM 668 C C . ASP A 1 89 ? -10.668 -11.639 -7.159 1.00 96.31 89 ASP A C 1
ATOM 670 O O . ASP A 1 89 ? -10.764 -12.750 -7.678 1.00 96.31 89 ASP A O 1
ATOM 674 N N . ALA A 1 90 ? -10.860 -10.525 -7.875 1.00 94.50 90 ALA A N 1
ATOM 675 C CA . ALA A 1 90 ? -11.056 -10.472 -9.325 1.00 94.50 90 ALA A CA 1
ATOM 676 C C . ALA A 1 90 ? -9.739 -10.559 -10.133 1.00 94.50 90 ALA A C 1
ATOM 678 O O . ALA A 1 90 ? -9.673 -10.085 -11.268 1.00 94.50 90 ALA A O 1
ATOM 679 N N . ASN A 1 91 ? -8.703 -11.192 -9.572 1.00 93.50 91 ASN A N 1
ATOM 680 C CA . ASN A 1 91 ? -7.350 -11.345 -10.125 1.00 93.50 91 ASN A CA 1
ATOM 681 C C . ASN A 1 91 ? -6.562 -10.044 -10.304 1.00 93.50 91 ASN A C 1
ATOM 683 O O . ASN A 1 91 ? -5.619 -10.021 -11.090 1.00 93.50 91 ASN A O 1
ATOM 687 N N . ALA A 1 92 ? -6.927 -8.979 -9.584 1.00 90.88 92 ALA A N 1
ATOM 688 C CA . ALA A 1 92 ? -6.178 -7.728 -9.569 1.00 90.88 92 ALA A CA 1
ATOM 689 C C . ALA A 1 92 ? -5.845 -7.209 -10.982 1.00 90.88 92 ALA A C 1
ATOM 691 O O . ALA A 1 92 ? -4.733 -6.760 -11.222 1.00 90.88 92 ALA A O 1
ATOM 692 N N . LEU A 1 93 ? -6.770 -7.317 -11.943 1.00 85.38 93 LEU A N 1
ATOM 693 C CA . LEU A 1 93 ? -6.496 -6.975 -13.343 1.00 85.38 93 LEU A CA 1
ATOM 694 C C . LEU A 1 93 ? -6.190 -5.479 -13.515 1.00 85.38 93 LEU A C 1
ATOM 696 O O . LEU A 1 93 ? -6.795 -4.635 -12.842 1.00 85.38 93 LEU A O 1
ATOM 700 N N . ASP A 1 94 ? -5.268 -5.180 -14.430 1.00 78.88 94 ASP A N 1
ATOM 701 C CA . ASP A 1 94 ? -4.997 -3.823 -14.908 1.00 78.88 94 ASP A CA 1
ATOM 702 C C . ASP A 1 94 ? -6.082 -3.435 -15.927 1.00 78.88 94 ASP A C 1
ATOM 704 O O . ASP A 1 94 ? -6.312 -4.173 -16.890 1.00 78.88 94 ASP A O 1
ATOM 708 N N . ASN A 1 95 ? -6.809 -2.344 -15.671 1.00 60.16 95 ASN A N 1
ATOM 709 C CA . ASN A 1 95 ? -7.974 -1.910 -16.460 1.00 60.16 95 ASN A CA 1
ATOM 710 C C . ASN A 1 95 ? -7.843 -0.455 -16.901 1.00 60.16 95 ASN A C 1
ATOM 712 O O . ASN A 1 95 ? -7.616 0.402 -16.013 1.00 60.16 95 ASN A O 1
#

Radius of gyration: 12.17 Å; chains: 1; bounding box: 28×25×30 Å

Sequence (95 aa):
MIFVDFCTCHSGPSAPEGLILDTDATHDMLVDEPSAQVTMLLRVEPGNSDNSYLIHKLEGRDGIVGAQMPRGGPPLSQEMISDVRAWIDANALDN